Protein AF-A0A9R0VJ24-F1 (afdb_monomer_lite)

Foldseek 3Di:
DDFPDPDVCDLCVVVCVDVPAFDDDGADKDKWKDQDPDTAAAAAEDEPVSPVDHIDIDIGDPDPPPDPDPPDPQPQDDDPDDPPDHPHVSCVVRVVPHDNDDGDYDYDHDPDPPPPDD

Radius of gyration: 17.62 Å; chains: 1; bounding box: 43×58×31 Å

pLDDT: mean 81.51, std 17.47, range [38.03, 97.12]

Structure (mmCIF, N/CA/C/O backbone):
data_AF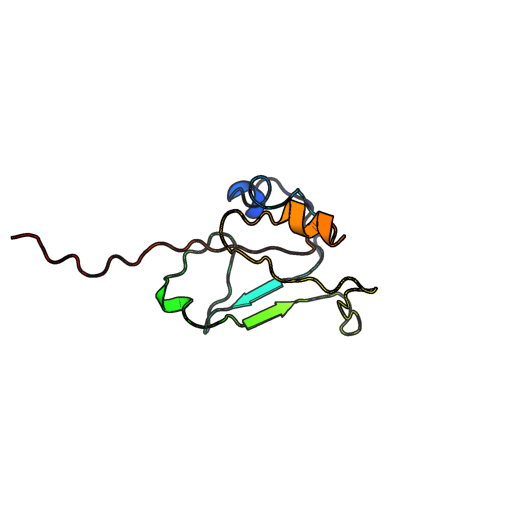-A0A9R0VJ24-F1
#
_entry.id   AF-A0A9R0VJ24-F1
#
loop_
_atom_site.group_PDB
_atom_site.id
_atom_site.type_symbol
_atom_site.label_atom_id
_atom_site.label_alt_id
_atom_site.label_comp_id
_atom_site.label_asym_id
_atom_site.label_entity_id
_atom_site.label_seq_id
_atom_site.pdbx_PDB_ins_code
_atom_site.Cartn_x
_atom_site.Cartn_y
_atom_site.Cartn_z
_atom_site.occupancy
_atom_site.B_iso_or_equiv
_atom_site.auth_seq_id
_atom_site.auth_comp_id
_atom_site.auth_asym_id
_atom_site.auth_atom_id
_atom_site.pdbx_PDB_model_num
ATOM 1 N N . MET A 1 1 ? -7.697 -25.177 2.619 1.00 38.03 1 MET A N 1
ATOM 2 C CA . MET A 1 1 ? -7.395 -23.729 2.580 1.00 38.03 1 MET A CA 1
ATOM 3 C C . MET A 1 1 ? -7.795 -23.242 1.197 1.00 38.03 1 MET A C 1
ATOM 5 O O . MET A 1 1 ? -7.182 -23.668 0.229 1.00 38.03 1 MET A O 1
ATOM 9 N N . VAL A 1 2 ? -8.910 -22.519 1.069 1.00 41.12 2 VAL A N 1
ATOM 10 C CA . VAL A 1 2 ? -9.442 -22.141 -0.251 1.00 41.12 2 VAL A CA 1
ATOM 11 C C . VAL A 1 2 ? -8.496 -21.115 -0.865 1.00 41.12 2 VAL A C 1
ATOM 13 O O . VAL A 1 2 ? -8.386 -19.991 -0.374 1.00 41.12 2 VAL A O 1
ATOM 16 N N . GLY A 1 3 ? -7.781 -21.530 -1.911 1.00 41.06 3 GLY A N 1
ATOM 17 C CA . GLY A 1 3 ? -6.973 -20.644 -2.733 1.00 41.06 3 GLY A CA 1
ATOM 18 C C . GLY A 1 3 ? -7.869 -19.540 -3.263 1.00 41.06 3 GLY A C 1
ATOM 19 O O . GLY A 1 3 ? -8.803 -19.790 -4.024 1.00 41.06 3 GLY A O 1
ATOM 20 N N . SER A 1 4 ? -7.621 -18.313 -2.825 1.00 50.47 4 SER A N 1
ATOM 21 C CA . SER A 1 4 ? -8.331 -17.164 -3.360 1.00 50.47 4 SER A CA 1
ATOM 22 C C . SER A 1 4 ? -7.723 -16.808 -4.715 1.00 50.47 4 SER A C 1
ATOM 24 O O . SER A 1 4 ? -6.984 -15.835 -4.843 1.00 50.47 4 SER A O 1
ATOM 26 N N . GLY A 1 5 ? -8.010 -17.641 -5.720 1.00 48.88 5 GLY A N 1
ATOM 27 C CA . GLY A 1 5 ? -8.000 -17.201 -7.111 1.00 48.88 5 GLY A CA 1
ATOM 28 C C . GLY A 1 5 ? -8.924 -15.993 -7.245 1.00 48.88 5 GLY A C 1
ATOM 29 O O . GLY A 1 5 ? -9.848 -15.847 -6.445 1.00 48.88 5 GLY A O 1
ATOM 30 N N . MET A 1 6 ? -8.630 -15.105 -8.192 1.00 57.69 6 MET A N 1
ATOM 31 C CA . MET A 1 6 ? -9.322 -13.827 -8.364 1.00 57.69 6 MET A CA 1
ATOM 32 C C . MET A 1 6 ? -10.827 -14.051 -8.594 1.00 57.69 6 MET A C 1
ATOM 34 O O . MET A 1 6 ? -11.279 -14.333 -9.701 1.00 57.69 6 MET A O 1
ATOM 38 N N . GLN A 1 7 ? -11.591 -14.017 -7.503 1.00 60.53 7 GLN A N 1
ATOM 39 C CA . GLN A 1 7 ? -13.027 -14.267 -7.478 1.00 60.53 7 GLN A CA 1
ATOM 40 C C . GLN A 1 7 ? -13.761 -12.998 -7.915 1.00 60.53 7 GLN A C 1
ATOM 42 O O . GLN A 1 7 ? -13.295 -11.880 -7.683 1.00 60.53 7 GLN A O 1
ATOM 47 N N . ARG A 1 8 ? -14.929 -13.159 -8.548 1.00 59.06 8 ARG A N 1
ATOM 48 C CA . ARG A 1 8 ? -15.839 -12.037 -8.814 1.00 59.06 8 ARG A CA 1
ATOM 49 C C . ARG A 1 8 ? -16.090 -11.291 -7.498 1.00 59.06 8 ARG A C 1
ATOM 51 O O . ARG A 1 8 ? -16.600 -11.888 -6.556 1.00 59.06 8 ARG A O 1
ATOM 58 N N . GLY A 1 9 ? -15.715 -10.013 -7.446 1.00 81.62 9 GLY A N 1
ATOM 59 C CA . GLY A 1 9 ? -15.821 -9.186 -6.240 1.00 81.62 9 GLY A CA 1
ATOM 60 C C . GLY A 1 9 ? -14.549 -9.089 -5.392 1.00 81.62 9 GLY A C 1
ATOM 61 O O . GLY A 1 9 ? -14.654 -8.710 -4.230 1.00 81.62 9 GLY A O 1
ATOM 62 N N . ASP A 1 10 ? -13.364 -9.413 -5.929 1.00 90.06 10 ASP A N 1
ATOM 63 C CA . ASP A 1 10 ? -12.106 -9.165 -5.214 1.00 90.06 10 ASP A CA 1
ATOM 64 C C . ASP A 1 10 ? -12.001 -7.677 -4.802 1.00 90.06 10 ASP A C 1
ATOM 66 O O . ASP A 1 10 ? -12.014 -6.804 -5.680 1.00 90.0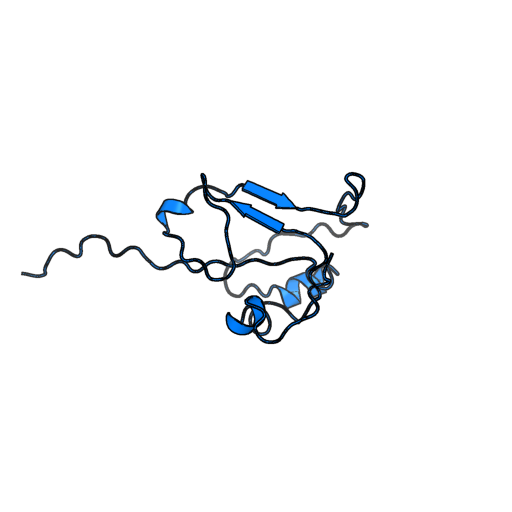6 10 ASP A O 1
ATOM 70 N N . PRO A 1 11 ? -11.893 -7.360 -3.496 1.00 93.19 11 PRO A N 1
ATOM 71 C CA . PRO A 1 11 ? -11.861 -5.984 -3.011 1.00 93.19 11 PRO A CA 1
ATOM 72 C C . PRO A 1 11 ? -10.757 -5.126 -3.635 1.00 93.19 11 PRO A C 1
ATOM 74 O O . PRO A 1 11 ? -10.947 -3.923 -3.785 1.00 93.19 11 PRO A O 1
ATOM 77 N N . LEU A 1 12 ? -9.622 -5.718 -4.025 1.00 94.62 12 LEU A N 1
ATOM 78 C CA . LEU A 1 12 ? -8.526 -4.978 -4.656 1.00 94.62 12 LEU A CA 1
ATOM 79 C C . LEU A 1 12 ? -8.855 -4.563 -6.094 1.00 94.62 12 LEU A C 1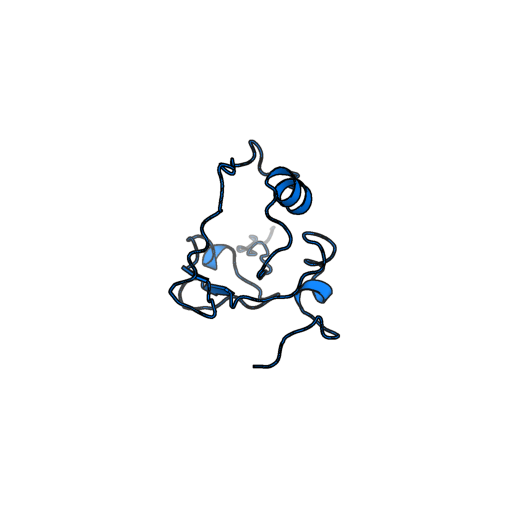
ATOM 81 O O . LEU A 1 12 ? -8.373 -3.531 -6.550 1.00 94.62 12 LEU A O 1
ATOM 85 N N . VAL A 1 13 ? -9.685 -5.338 -6.795 1.00 94.75 13 VAL A N 1
ATOM 86 C CA . VAL A 1 13 ? -10.195 -4.985 -8.129 1.00 94.75 13 VAL A CA 1
ATOM 87 C C . VAL A 1 13 ? -11.344 -3.987 -8.000 1.00 94.75 13 VAL A C 1
ATOM 89 O O . VAL A 1 13 ? -11.378 -2.986 -8.708 1.00 94.75 13 VAL A O 1
ATOM 92 N N . VAL A 1 14 ? -12.269 -4.219 -7.060 1.00 94.38 14 VAL A N 1
ATOM 93 C CA . VAL A 1 14 ? -13.411 -3.320 -6.807 1.00 94.38 14 VAL A CA 1
ATOM 94 C C . VAL A 1 14 ? -12.933 -1.931 -6.375 1.00 94.38 14 VAL A C 1
ATOM 96 O O . VAL A 1 14 ? -13.433 -0.927 -6.874 1.00 94.38 14 VAL A O 1
ATOM 99 N N . GLY A 1 15 ? -11.927 -1.869 -5.499 1.00 94.12 15 GLY A N 1
ATOM 100 C CA . GLY A 1 15 ? -11.264 -0.635 -5.077 1.00 94.12 15 GLY A CA 1
ATOM 101 C C . GLY A 1 15 ? -10.263 -0.067 -6.086 1.00 94.12 15 GLY A C 1
ATOM 102 O O . GLY A 1 15 ? -9.610 0.920 -5.768 1.00 94.12 15 GLY A O 1
ATOM 103 N N . ARG A 1 16 ? -10.122 -0.687 -7.268 1.00 95.94 16 ARG A N 1
ATOM 104 C CA . ARG A 1 16 ? -9.204 -0.319 -8.365 1.00 95.94 16 ARG A CA 1
ATOM 105 C C . ARG A 1 16 ? -7.709 -0.316 -8.036 1.00 95.94 16 ARG A C 1
ATOM 107 O O . ARG A 1 16 ? -6.898 0.080 -8.862 1.00 95.94 16 ARG A O 1
ATOM 114 N N . VAL A 1 17 ? -7.305 -0.832 -6.876 1.00 96.44 17 VAL A N 1
ATOM 115 C CA . VAL A 1 17 ? -5.884 -1.003 -6.528 1.00 96.44 17 VAL A CA 1
ATOM 116 C C . VAL A 1 17 ? -5.185 -1.910 -7.545 1.00 96.44 17 VAL A C 1
ATOM 118 O O . VAL A 1 17 ? -4.121 -1.562 -8.060 1.00 96.44 17 VAL A O 1
ATOM 121 N N . ILE A 1 18 ? -5.804 -3.048 -7.874 1.00 95.19 18 ILE A N 1
ATOM 122 C CA . ILE A 1 18 ? -5.443 -3.821 -9.065 1.00 95.19 18 ILE A CA 1
ATOM 123 C C . ILE A 1 18 ? -6.023 -3.088 -10.272 1.00 95.19 18 ILE A C 1
ATOM 125 O O . ILE A 1 18 ? -7.235 -2.890 -10.353 1.00 95.19 18 ILE A O 1
ATOM 129 N N . GLY A 1 19 ? -5.157 -2.718 -11.211 1.00 94.12 19 GLY A N 1
ATOM 130 C CA . GLY A 1 19 ? -5.508 -1.877 -12.355 1.00 94.12 19 GLY A CA 1
ATOM 131 C C . GLY A 1 19 ? -4.888 -0.488 -12.251 1.00 94.12 19 GLY A C 1
ATOM 132 O O . GLY A 1 19 ? -4.131 -0.115 -13.143 1.00 94.12 19 GLY A O 1
ATOM 133 N N . ASP A 1 20 ? -5.062 0.221 -11.134 1.00 96.75 20 ASP A N 1
ATOM 134 C CA . ASP A 1 20 ? -4.482 1.564 -10.987 1.00 96.75 20 ASP A CA 1
ATOM 135 C C . ASP A 1 20 ? -3.047 1.507 -10.437 1.00 96.75 20 ASP A C 1
ATOM 137 O O . ASP A 1 20 ? -2.159 2.171 -10.968 1.00 96.75 20 ASP A O 1
ATOM 141 N N . VAL A 1 21 ? -2.771 0.665 -9.433 1.00 97.12 21 VAL A N 1
ATOM 142 C CA . VAL A 1 21 ? -1.481 0.659 -8.706 1.00 97.12 21 VAL A CA 1
ATOM 143 C C . VAL A 1 21 ? -0.607 -0.544 -9.054 1.00 97.12 21 VAL A C 1
ATOM 145 O O . VAL A 1 21 ? 0.595 -0.392 -9.265 1.00 97.12 21 VAL A O 1
ATOM 148 N N . VAL A 1 22 ? -1.196 -1.739 -9.115 1.00 95.56 22 VAL A N 1
ATOM 149 C CA . VAL A 1 22 ? -0.481 -2.996 -9.389 1.00 95.56 22 VAL A CA 1
ATOM 150 C C . VAL A 1 22 ? -1.184 -3.825 -10.457 1.00 95.56 22 VAL A C 1
ATOM 152 O O . VAL A 1 22 ? -2.388 -3.682 -10.692 1.00 95.56 22 VAL A O 1
ATOM 155 N N . ASP A 1 23 ? -0.432 -4.710 -11.102 1.00 94.38 23 ASP A N 1
ATOM 156 C CA . ASP A 1 23 ? -0.993 -5.693 -12.025 1.00 94.38 23 ASP A CA 1
ATOM 157 C C . ASP A 1 23 ? -1.698 -6.832 -11.274 1.00 94.38 23 ASP A C 1
ATOM 159 O O . ASP A 1 23 ? -1.391 -7.091 -10.104 1.00 94.38 23 ASP A O 1
ATOM 163 N N . PRO A 1 24 ? -2.653 -7.525 -11.920 1.00 94.81 24 PRO A N 1
ATOM 164 C CA . PRO A 1 24 ? -3.280 -8.718 -11.368 1.00 94.81 24 PRO A CA 1
ATOM 165 C C . PRO A 1 24 ? -2.272 -9.736 -10.828 1.00 94.81 24 PRO A C 1
ATOM 167 O O . PRO A 1 24 ? -1.350 -10.150 -11.529 1.00 94.81 24 PRO A O 1
ATOM 170 N N . PHE A 1 25 ? -2.485 -10.200 -9.598 1.00 92.25 25 PHE A N 1
ATOM 171 C CA . PHE A 1 25 ? -1.616 -11.181 -8.952 1.00 92.25 25 PHE A CA 1
ATOM 172 C C . PHE A 1 25 ? -2.418 -12.173 -8.105 1.00 92.25 25 PHE A C 1
ATOM 174 O O . PHE A 1 25 ? -3.568 -11.934 -7.736 1.00 92.25 25 PHE A O 1
ATOM 181 N N . VAL A 1 26 ? -1.797 -13.307 -7.775 1.00 89.50 26 VAL A N 1
ATOM 182 C CA . VAL A 1 26 ? -2.378 -14.305 -6.867 1.00 89.50 26 VAL A CA 1
ATOM 183 C C . VAL A 1 26 ? -1.820 -14.075 -5.469 1.00 89.50 26 VAL A C 1
ATOM 185 O O . VAL A 1 26 ? -0.620 -14.226 -5.250 1.00 89.50 26 VAL A O 1
ATOM 188 N N . ARG A 1 27 ? -2.691 -13.768 -4.504 1.00 85.88 27 ARG A N 1
ATOM 189 C CA . ARG A 1 27 ? -2.319 -13.670 -3.085 1.00 85.88 27 ARG A CA 1
ATOM 190 C C . ARG A 1 27 ? -1.879 -15.029 -2.544 1.00 85.88 27 ARG A C 1
ATOM 192 O O . ARG A 1 27 ? -2.666 -15.973 -2.498 1.00 85.88 27 ARG A O 1
ATOM 199 N N . ARG A 1 28 ? -0.616 -15.126 -2.133 1.00 83.12 28 ARG A N 1
ATOM 200 C CA . ARG A 1 28 ? -0.015 -16.367 -1.604 1.00 83.12 28 ARG A CA 1
ATOM 201 C C . ARG A 1 28 ? 0.291 -16.291 -0.117 1.00 83.12 28 ARG A C 1
ATOM 203 O O . ARG A 1 28 ? 0.463 -17.322 0.524 1.00 83.12 28 ARG A O 1
ATOM 210 N N . VAL A 1 29 ? 0.345 -15.078 0.423 1.00 85.69 29 VAL A N 1
ATOM 211 C CA . VAL A 1 29 ? 0.798 -14.811 1.783 1.00 85.69 29 VAL A CA 1
ATOM 212 C C . VAL A 1 29 ? -0.281 -14.049 2.543 1.00 85.69 29 VAL A C 1
ATOM 214 O O . VAL A 1 29 ? -0.873 -13.108 2.016 1.00 85.69 29 VAL A O 1
ATOM 217 N N . ALA A 1 30 ? -0.552 -14.460 3.784 1.00 85.62 30 ALA A N 1
ATOM 218 C CA . ALA A 1 30 ? -1.407 -13.688 4.677 1.00 85.62 30 ALA A CA 1
ATOM 219 C C . ALA A 1 30 ? -0.660 -12.423 5.114 1.00 85.62 30 ALA A C 1
ATOM 221 O O . ALA A 1 30 ? 0.439 -12.516 5.646 1.00 85.62 30 ALA A O 1
ATOM 222 N N . LEU A 1 31 ? -1.251 -11.254 4.897 1.00 89.88 31 LEU A N 1
ATOM 223 C CA . LEU A 1 31 ? -0.715 -9.972 5.343 1.00 89.88 31 LEU A CA 1
ATOM 224 C C . LEU A 1 31 ? -1.711 -9.364 6.325 1.00 89.88 31 LEU A C 1
ATOM 226 O O . LEU A 1 31 ? -2.877 -9.185 5.971 1.00 89.88 31 LEU A O 1
ATOM 230 N N . ARG A 1 32 ? -1.261 -9.054 7.543 1.00 91.44 32 ARG A N 1
ATOM 231 C CA . ARG A 1 32 ? -2.051 -8.305 8.525 1.00 91.44 32 ARG A CA 1
ATOM 232 C C . ARG A 1 32 ? -1.344 -7.013 8.865 1.00 91.44 32 ARG A C 1
ATOM 234 O O . ARG A 1 32 ? -0.177 -7.010 9.243 1.00 91.44 32 ARG A O 1
ATOM 241 N N . VAL A 1 33 ? -2.077 -5.923 8.723 1.00 94.00 33 VAL A N 1
ATOM 242 C CA . VAL A 1 33 ? -1.640 -4.584 9.103 1.00 94.00 33 VAL A CA 1
ATOM 243 C C . VAL A 1 33 ? -2.597 -4.120 10.183 1.00 94.00 33 VAL A C 1
ATOM 245 O O . VAL A 1 33 ? -3.803 -4.230 9.991 1.00 94.00 33 VAL A O 1
ATOM 248 N N . GLY A 1 34 ? -2.079 -3.631 11.303 1.00 94.31 34 GLY A N 1
ATOM 249 C CA . GLY A 1 34 ? -2.886 -3.163 12.423 1.00 94.31 34 GLY A CA 1
ATOM 250 C C . GLY A 1 34 ? -2.417 -1.807 12.932 1.00 94.31 34 GLY A C 1
ATOM 251 O O . GLY A 1 34 ? -1.221 -1.590 13.119 1.00 94.31 34 GLY A O 1
ATOM 252 N N . TYR A 1 35 ? -3.366 -0.908 13.175 1.00 93.31 35 TYR A N 1
ATOM 253 C CA . TYR A 1 35 ? -3.147 0.370 13.850 1.00 93.31 35 TYR A CA 1
ATOM 254 C C . TYR A 1 35 ? -3.811 0.317 15.226 1.00 93.31 35 TYR A C 1
ATOM 256 O O . TYR A 1 35 ? -5.006 0.026 15.332 1.00 93.31 35 TYR A O 1
ATOM 264 N N . ALA A 1 36 ? -3.044 0.588 16.285 1.00 84.38 36 ALA A N 1
ATOM 265 C CA . ALA A 1 36 ? -3.478 0.386 17.667 1.00 84.38 36 ALA A CA 1
ATOM 266 C C . ALA A 1 36 ? -4.110 -1.012 17.862 1.00 84.38 36 ALA A C 1
ATOM 268 O O . ALA A 1 36 ? -3.449 -2.023 17.635 1.00 84.38 36 ALA A O 1
ATOM 269 N N . SER A 1 37 ? -5.382 -1.086 18.260 1.00 79.88 37 SER A N 1
ATOM 270 C CA . SER A 1 37 ? -6.120 -2.340 18.466 1.00 79.88 37 SER A CA 1
ATOM 271 C C . SER A 1 37 ? -6.957 -2.793 17.259 1.00 79.88 37 SER A C 1
ATOM 273 O O . SER A 1 37 ? -7.778 -3.699 17.403 1.00 79.88 37 SER A O 1
ATOM 275 N N . ARG A 1 38 ? -6.804 -2.169 16.079 1.00 86.06 38 ARG A N 1
ATOM 276 C CA . ARG A 1 38 ? -7.629 -2.460 14.893 1.00 86.06 38 ARG A CA 1
ATOM 277 C C . ARG A 1 38 ? -6.805 -2.982 13.721 1.00 86.06 38 ARG A C 1
ATOM 279 O O . ARG A 1 38 ? -5.903 -2.299 13.243 1.00 86.06 38 ARG A O 1
ATOM 286 N N . ASP A 1 39 ? -7.209 -4.138 13.202 1.00 92.12 39 ASP A N 1
ATOM 287 C CA . ASP A 1 39 ? -6.703 -4.679 11.941 1.00 92.12 39 ASP A CA 1
ATOM 288 C C . ASP A 1 39 ? -7.327 -3.963 10.732 1.00 92.12 39 ASP A C 1
ATOM 290 O O . ASP A 1 39 ? -8.516 -3.626 10.710 1.00 92.12 39 ASP A O 1
ATOM 294 N N . VAL A 1 40 ? -6.508 -3.747 9.706 1.00 94.38 40 VAL A N 1
ATOM 295 C CA . VAL A 1 40 ? -6.886 -3.139 8.431 1.00 94.38 40 VAL A CA 1
ATOM 296 C C . VAL A 1 40 ? -7.540 -4.187 7.535 1.00 94.38 40 VAL A C 1
ATOM 298 O O . VAL A 1 40 ? -6.965 -5.238 7.252 1.00 94.38 40 VAL A O 1
ATOM 301 N N . ALA A 1 41 ? -8.728 -3.860 7.033 1.00 93.50 41 ALA A N 1
ATOM 302 C CA . ALA A 1 41 ? -9.420 -4.609 5.993 1.00 93.50 41 ALA A CA 1
ATOM 303 C C . ALA A 1 41 ? -9.520 -3.752 4.725 1.00 93.50 41 ALA A C 1
ATOM 305 O O . ALA A 1 41 ? -9.592 -2.528 4.812 1.00 93.50 41 ALA A O 1
ATOM 306 N N . ASN A 1 42 ? -9.558 -4.392 3.553 1.00 94.06 42 ASN A N 1
ATOM 307 C CA . ASN A 1 42 ? -9.633 -3.679 2.276 1.00 94.06 42 ASN A CA 1
ATOM 308 C C . ASN A 1 42 ? -10.817 -2.706 2.234 1.00 94.06 42 ASN A C 1
ATOM 310 O O . ASN A 1 42 ? -11.964 -3.106 2.434 1.00 94.06 42 ASN A O 1
ATOM 314 N N . GLY A 1 43 ? -10.512 -1.436 1.962 1.00 93.12 43 GLY A N 1
ATOM 315 C CA . GLY A 1 43 ? -11.503 -0.369 1.843 1.00 93.12 43 GLY A CA 1
ATOM 316 C C . GLY A 1 43 ? -12.038 0.169 3.169 1.00 93.12 43 GLY A C 1
ATOM 317 O O . GLY A 1 43 ? -12.930 1.017 3.139 1.00 93.12 43 GLY A O 1
ATOM 318 N N . CYS A 1 44 ? -11.513 -0.272 4.321 1.00 93.00 44 CYS A N 1
ATOM 319 C CA . CYS A 1 44 ? -11.912 0.313 5.597 1.00 93.00 44 CYS A CA 1
ATOM 320 C C . CYS A 1 44 ? -11.533 1.798 5.657 1.00 93.00 44 CYS A C 1
ATOM 322 O O . CYS A 1 44 ? -10.505 2.213 5.122 1.00 93.00 44 CYS A O 1
ATOM 324 N N . GLU A 1 45 ? -12.366 2.605 6.308 1.00 93.94 45 GLU A N 1
ATOM 325 C CA . GLU A 1 45 ? -12.057 4.011 6.549 1.00 93.94 45 GLU A CA 1
ATOM 326 C C . GLU A 1 45 ? -11.286 4.162 7.857 1.00 93.94 45 GLU A C 1
ATOM 328 O O . GLU A 1 45 ? -11.752 3.766 8.931 1.00 93.94 45 GLU A O 1
ATOM 333 N N . LEU A 1 46 ? -10.105 4.764 7.762 1.00 91.62 46 LEU A N 1
ATOM 334 C CA . LEU A 1 46 ? -9.286 5.141 8.900 1.00 91.62 46 LEU A CA 1
ATOM 335 C C . LEU A 1 46 ? -9.161 6.655 8.958 1.00 91.62 46 LEU A C 1
ATOM 337 O O . LEU A 1 46 ? -8.985 7.345 7.954 1.00 91.62 46 LEU A O 1
ATOM 341 N N . ARG A 1 47 ? -9.252 7.171 10.178 1.00 91.75 47 ARG A N 1
ATOM 342 C CA . ARG A 1 47 ? -9.049 8.584 10.456 1.00 91.75 47 ARG A CA 1
ATOM 343 C C . ARG A 1 47 ? -7.556 8.924 10.413 1.00 91.75 47 ARG A C 1
ATOM 345 O O . ARG A 1 47 ? -6.774 8.129 10.931 1.00 91.75 47 ARG A O 1
ATOM 352 N N . PRO A 1 48 ? -7.161 10.109 9.913 1.00 92.56 48 PRO A N 1
ATOM 353 C CA . PRO A 1 48 ? -5.788 10.604 9.993 1.00 92.56 48 PRO A CA 1
ATOM 354 C C . PRO A 1 48 ? -5.173 10.478 11.392 1.00 92.56 48 PRO A C 1
ATOM 356 O O . PRO A 1 48 ? -4.045 10.016 11.528 1.00 92.56 48 PRO A O 1
ATOM 359 N N . SER A 1 49 ? -5.940 10.811 12.436 1.00 92.12 49 SER A N 1
ATOM 360 C CA . SER A 1 49 ? -5.498 10.694 13.830 1.00 92.12 49 SER A CA 1
ATOM 361 C C . SER A 1 49 ? -5.197 9.251 14.257 1.00 92.12 49 SER A C 1
ATOM 363 O O . SER A 1 49 ? -4.312 9.027 15.075 1.00 92.12 49 SER A O 1
ATOM 365 N N . ALA A 1 50 ? -5.883 8.262 13.677 1.00 90.75 50 ALA A N 1
ATOM 366 C CA . ALA A 1 50 ? -5.703 6.844 13.989 1.00 90.75 50 ALA A CA 1
ATOM 367 C C . ALA A 1 50 ? -4.495 6.202 13.281 1.00 90.75 50 ALA A C 1
ATOM 369 O O . ALA A 1 50 ? -4.149 5.067 13.599 1.00 90.75 50 ALA A O 1
ATOM 370 N N . ILE A 1 51 ? -3.875 6.904 12.325 1.00 91.81 51 ILE A N 1
ATOM 371 C CA . ILE A 1 51 ? -2.745 6.414 11.515 1.00 91.81 51 ILE A CA 1
ATOM 372 C C . ILE A 1 51 ? -1.504 7.310 11.625 1.00 91.81 51 ILE A C 1
ATOM 374 O O . ILE A 1 51 ? -0.618 7.243 10.773 1.00 91.81 51 ILE A O 1
ATOM 378 N N . ALA A 1 52 ? -1.459 8.174 12.644 1.00 91.69 52 ALA A N 1
ATOM 379 C CA . ALA A 1 52 ? -0.324 9.059 12.896 1.00 91.69 52 ALA A CA 1
ATOM 380 C C . ALA A 1 52 ? 0.9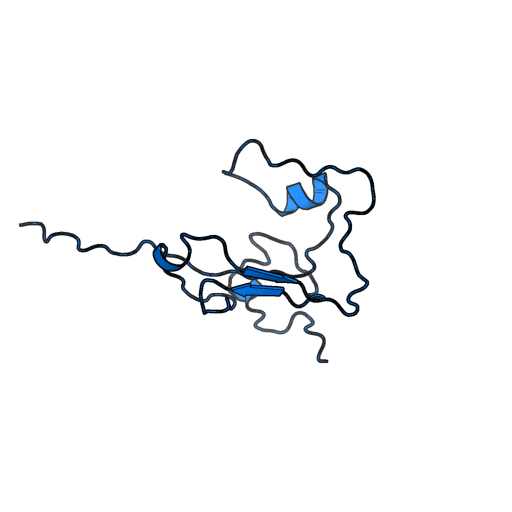47 8.269 13.251 1.00 91.69 52 ALA A C 1
ATOM 382 O O . ALA A 1 52 ? 2.041 8.636 12.821 1.00 91.69 52 ALA A O 1
ATOM 383 N N . ASP A 1 53 ? 0.780 7.163 13.978 1.00 93.12 53 ASP A N 1
ATOM 384 C CA . ASP A 1 53 ? 1.863 6.260 14.351 1.00 93.12 53 ASP A CA 1
ATOM 385 C C . ASP A 1 53 ? 2.004 5.092 13.355 1.00 93.12 53 ASP A C 1
ATOM 387 O O . ASP A 1 53 ? 1.006 4.646 12.775 1.00 93.12 53 ASP A O 1
ATOM 391 N N . PRO A 1 54 ? 3.225 4.553 13.155 1.00 93.50 54 PRO A N 1
ATOM 392 C CA . PRO A 1 54 ? 3.449 3.405 12.280 1.00 93.50 54 PRO A CA 1
ATOM 393 C C . PRO A 1 54 ? 2.634 2.164 12.694 1.00 93.50 54 PRO A C 1
ATOM 395 O O . PRO A 1 54 ? 2.548 1.857 13.886 1.00 93.50 54 PRO A O 1
ATOM 398 N N . PRO A 1 55 ? 2.077 1.399 11.735 1.00 94.56 55 PRO A N 1
ATOM 399 C CA . PRO A 1 55 ? 1.306 0.205 12.047 1.00 94.56 55 PRO A CA 1
ATOM 400 C C . PRO A 1 55 ? 2.196 -0.967 12.456 1.00 94.56 55 PRO A C 1
ATOM 402 O O . PRO A 1 55 ? 3.360 -1.082 12.065 1.00 94.56 55 PRO A O 1
ATOM 405 N N . ARG A 1 56 ? 1.587 -1.927 13.147 1.00 93.50 56 ARG A N 1
ATOM 406 C CA . ARG A 1 56 ? 2.133 -3.273 13.288 1.00 93.50 56 ARG A CA 1
ATOM 407 C C . ARG A 1 56 ? 1.846 -4.069 12.017 1.00 93.50 56 ARG A C 1
ATOM 409 O O . ARG A 1 56 ? 0.707 -4.108 11.559 1.00 93.50 56 ARG A O 1
ATOM 416 N N . VAL A 1 57 ? 2.864 -4.731 11.473 1.00 91.31 57 VAL A N 1
ATOM 417 C CA . VAL A 1 57 ? 2.741 -5.550 10.260 1.00 91.31 57 VAL A CA 1
ATOM 418 C C . VAL A 1 57 ? 3.172 -6.979 10.557 1.00 91.31 57 VAL A C 1
ATOM 420 O O . VAL A 1 57 ? 4.294 -7.218 10.998 1.00 91.31 57 VAL A O 1
ATOM 423 N N . GLU A 1 58 ? 2.283 -7.931 10.292 1.00 89.50 58 GLU A N 1
ATOM 424 C CA . GLU A 1 58 ? 2.577 -9.360 10.283 1.00 89.50 58 GLU A CA 1
ATOM 425 C C . GLU A 1 58 ? 2.517 -9.887 8.849 1.00 89.50 58 GLU A C 1
ATOM 427 O O . GLU A 1 58 ? 1.498 -9.760 8.163 1.00 89.50 58 GLU A O 1
ATOM 432 N N . VAL A 1 59 ? 3.597 -10.531 8.417 1.00 86.00 59 VAL A N 1
ATOM 433 C CA . VAL A 1 59 ? 3.650 -11.261 7.151 1.00 86.00 59 VAL A CA 1
ATOM 434 C C . VAL A 1 59 ? 3.653 -12.748 7.476 1.00 86.00 59 VAL A C 1
ATOM 436 O O . VAL A 1 59 ? 4.531 -13.241 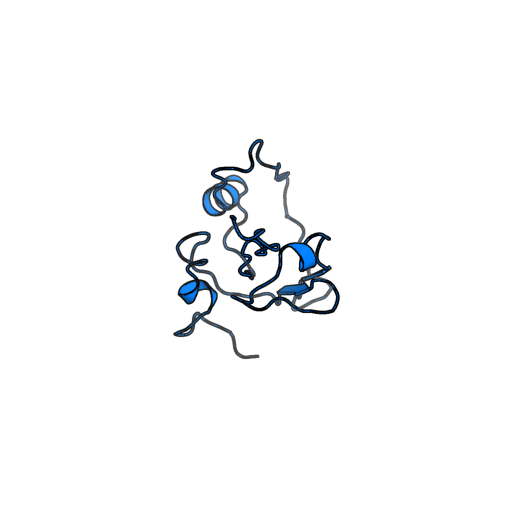8.179 1.00 86.00 59 VAL A O 1
ATOM 439 N N . GLY A 1 60 ? 2.641 -13.458 6.993 1.00 79.31 60 GLY A N 1
ATOM 440 C CA . GLY A 1 60 ? 2.544 -14.904 7.114 1.00 79.31 60 GLY A CA 1
ATOM 441 C C . GLY A 1 60 ? 3.479 -15.644 6.154 1.00 79.31 60 GLY A C 1
ATOM 442 O O . GLY A 1 60 ? 4.284 -15.070 5.419 1.00 79.31 60 GLY A O 1
ATOM 443 N N . GLY A 1 61 ? 3.331 -16.962 6.125 1.00 67.19 61 GLY A N 1
ATOM 444 C CA . GLY A 1 61 ? 4.054 -17.854 5.223 1.00 67.19 61 GLY A CA 1
ATOM 445 C C . GLY A 1 61 ? 3.828 -19.309 5.639 1.00 67.19 61 GLY A C 1
ATOM 446 O O . GLY A 1 61 ? 3.532 -19.547 6.810 1.00 67.19 61 GLY A O 1
ATOM 447 N N . PRO A 1 62 ? 3.916 -20.274 4.707 1.00 60.03 62 PRO A N 1
ATOM 448 C CA . PRO A 1 62 ? 3.703 -21.690 5.011 1.00 60.03 62 PRO A CA 1
ATOM 449 C C . PRO A 1 62 ? 4.728 -22.240 6.011 1.00 60.03 62 PRO A C 1
ATOM 451 O O . PRO A 1 62 ? 4.383 -23.122 6.786 1.00 60.03 62 PRO A O 1
ATOM 454 N N . ASP A 1 63 ? 5.932 -21.659 6.065 1.00 62.44 63 ASP A N 1
ATOM 455 C CA . ASP A 1 63 ? 6.993 -22.074 6.977 1.00 62.44 63 ASP A CA 1
ATOM 456 C C . ASP A 1 63 ? 7.668 -20.864 7.630 1.00 62.44 63 ASP A C 1
ATOM 458 O O . ASP A 1 63 ? 8.126 -19.958 6.935 1.00 62.44 63 ASP A O 1
ATOM 462 N N . MET A 1 64 ? 7.860 -20.905 8.956 1.00 57.84 64 MET A N 1
ATOM 463 C CA . MET A 1 64 ? 8.690 -19.942 9.714 1.00 57.84 64 MET A CA 1
ATOM 464 C C . MET A 1 64 ? 10.181 -19.970 9.313 1.00 57.84 64 MET A C 1
ATOM 466 O O . MET A 1 64 ? 10.989 -19.218 9.848 1.00 57.84 64 MET A O 1
ATOM 470 N N . ARG A 1 65 ? 10.554 -20.863 8.385 1.00 54.25 65 ARG A N 1
ATOM 471 C CA . ARG A 1 65 ? 11.875 -20.958 7.746 1.00 54.25 65 ARG A CA 1
ATOM 472 C C . ARG A 1 65 ? 11.947 -20.215 6.410 1.00 54.25 65 ARG A C 1
ATOM 474 O 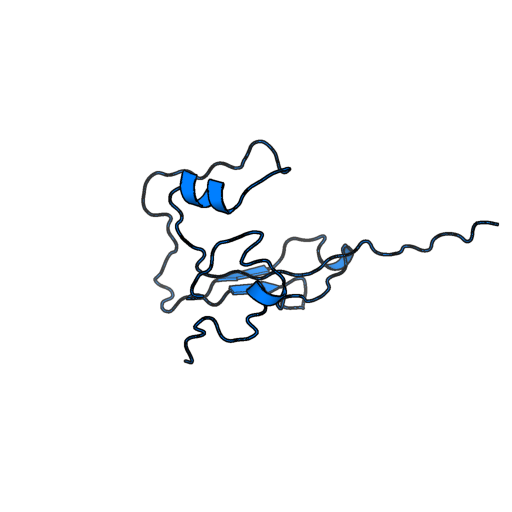O . ARG A 1 65 ? 13.039 -20.068 5.867 1.00 54.25 65 ARG A O 1
ATOM 481 N N . THR A 1 66 ? 10.812 -19.751 5.880 1.00 50.25 66 THR A N 1
ATOM 482 C CA . THR A 1 66 ? 10.783 -18.890 4.695 1.00 50.25 66 THR A CA 1
ATOM 483 C C . THR A 1 66 ? 11.147 -17.481 5.134 1.00 50.25 66 THR A C 1
ATOM 485 O O . THR A 1 66 ? 10.294 -16.654 5.447 1.00 50.25 66 THR A O 1
ATOM 488 N N . PHE A 1 67 ? 12.445 -17.214 5.191 1.00 50.72 67 PHE A N 1
ATOM 489 C CA . PHE A 1 67 ? 12.934 -15.849 5.200 1.00 50.72 67 PHE A CA 1
ATOM 490 C C . PHE A 1 67 ? 12.638 -15.258 3.821 1.00 50.72 67 PHE A C 1
ATOM 492 O O . PHE A 1 67 ? 13.117 -15.772 2.809 1.00 50.72 67 PHE A O 1
ATOM 499 N N . TYR A 1 68 ? 11.859 -14.178 3.764 1.00 48.34 68 TYR A N 1
ATOM 500 C CA . TYR A 1 68 ? 11.828 -13.323 2.579 1.00 48.34 68 TYR A CA 1
ATOM 501 C C . TYR A 1 68 ? 13.150 -12.557 2.542 1.00 48.34 68 TYR A C 1
ATOM 503 O O . TYR A 1 68 ? 13.250 -11.403 2.945 1.00 48.34 68 TYR A O 1
ATOM 511 N N . THR A 1 69 ? 14.209 -13.243 2.135 1.00 43.81 69 THR A N 1
ATOM 512 C CA . THR A 1 69 ? 15.461 -12.603 1.769 1.00 43.81 69 THR A CA 1
ATOM 513 C C . THR A 1 69 ? 15.350 -12.250 0.301 1.00 43.81 69 THR A C 1
ATOM 515 O O . THR A 1 69 ? 15.114 -13.121 -0.535 1.00 43.81 69 THR A O 1
ATOM 518 N N . LEU A 1 70 ? 15.517 -10.966 -0.004 1.00 47.75 70 LEU A N 1
ATOM 519 C CA . LEU A 1 70 ? 15.757 -10.480 -1.353 1.00 47.75 70 LEU A CA 1
ATOM 520 C C . LEU A 1 70 ? 17.030 -11.172 -1.870 1.00 47.75 70 LEU A C 1
ATOM 522 O O . LEU A 1 70 ? 18.149 -10.770 -1.546 1.00 47.75 70 LEU A O 1
ATOM 526 N N . LEU A 1 71 ? 16.874 -12.301 -2.560 1.00 42.25 71 LEU A N 1
ATOM 527 C CA . LEU A 1 71 ? 18.003 -13.102 -3.010 1.00 42.25 71 LEU A CA 1
ATOM 528 C C . LEU A 1 71 ? 18.690 -12.388 -4.177 1.00 42.25 71 LEU A C 1
ATOM 530 O O . LEU A 1 71 ? 18.262 -12.488 -5.319 1.00 42.25 71 LEU A O 1
ATOM 534 N N . GLY A 1 72 ? 19.798 -11.715 -3.857 1.00 42.03 72 GLY A N 1
ATOM 535 C CA . GLY A 1 72 ? 20.871 -11.403 -4.800 1.00 42.03 72 GLY A CA 1
ATOM 536 C C . GLY A 1 72 ? 21.017 -9.925 -5.163 1.00 42.03 72 GLY A C 1
ATOM 537 O O . GLY A 1 72 ? 20.431 -9.461 -6.125 1.00 42.03 72 GLY A O 1
ATOM 538 N N . ARG A 1 73 ? 21.887 -9.203 -4.442 1.00 46.44 73 ARG A N 1
ATOM 539 C CA . ARG A 1 73 ? 22.600 -7.979 -4.893 1.00 46.44 73 ARG A CA 1
ATOM 540 C C . ARG A 1 73 ? 21.783 -6.901 -5.639 1.00 46.44 73 ARG A C 1
ATOM 542 O O . ARG A 1 73 ? 22.350 -6.176 -6.449 1.00 46.44 73 ARG A O 1
ATOM 549 N N . GLN A 1 74 ? 20.507 -6.713 -5.327 1.00 50.12 74 GLN A N 1
ATOM 550 C CA . GLN A 1 74 ? 19.774 -5.501 -5.692 1.00 50.12 74 GLN A CA 1
ATOM 551 C C . GLN A 1 74 ? 19.409 -4.777 -4.407 1.00 50.12 74 GLN A C 1
ATOM 553 O O . GLN A 1 74 ? 18.361 -5.001 -3.819 1.00 50.12 74 GLN A O 1
ATOM 558 N N . THR A 1 75 ? 20.312 -3.931 -3.916 1.00 64.12 75 THR A N 1
ATOM 559 C CA . THR A 1 75 ? 19.929 -2.935 -2.917 1.00 64.12 75 THR A CA 1
ATOM 560 C C . THR A 1 75 ? 18.796 -2.117 -3.528 1.00 64.12 75 THR A C 1
ATOM 562 O O . THR A 1 75 ? 18.998 -1.417 -4.520 1.00 64.12 75 THR A O 1
ATOM 565 N N . VAL A 1 76 ? 17.592 -2.260 -2.983 1.00 79.44 76 VAL A N 1
ATOM 566 C CA . VAL A 1 76 ? 16.462 -1.423 -3.369 1.00 79.44 76 VAL A CA 1
ATOM 567 C C . VAL A 1 76 ? 16.702 -0.055 -2.747 1.00 79.44 76 VAL A C 1
ATOM 569 O O . VAL A 1 76 ? 16.822 0.060 -1.527 1.00 79.44 76 VAL A O 1
ATOM 572 N N . TYR A 1 77 ? 16.809 0.980 -3.574 1.00 85.12 77 TYR A N 1
ATOM 573 C CA . TYR A 1 77 ? 16.987 2.344 -3.094 1.00 85.12 77 TYR A CA 1
ATOM 574 C C . TYR A 1 77 ? 15.638 3.051 -3.049 1.00 85.12 77 TYR A C 1
ATOM 576 O O . TYR A 1 77 ? 14.784 2.860 -3.916 1.00 85.12 77 TYR A O 1
ATOM 584 N N . ALA A 1 78 ? 15.441 3.877 -2.022 1.00 86.06 78 ALA A N 1
ATOM 585 C CA . ALA A 1 78 ? 14.271 4.736 -1.965 1.00 86.06 78 ALA A CA 1
ATOM 586 C C . ALA A 1 78 ? 14.294 5.714 -3.156 1.00 86.06 78 ALA A C 1
ATOM 588 O O . ALA A 1 78 ? 15.360 6.247 -3.481 1.00 86.06 78 ALA A O 1
ATOM 589 N N . PRO A 1 79 ? 13.144 5.979 -3.799 1.00 89.62 79 PRO A N 1
ATOM 590 C CA . PRO A 1 79 ? 13.072 7.006 -4.826 1.00 89.62 79 PRO A CA 1
ATOM 591 C C . PRO A 1 79 ? 13.412 8.374 -4.218 1.00 89.62 79 PRO A C 1
ATOM 593 O O . PRO A 1 79 ? 13.058 8.664 -3.074 1.00 89.62 79 PRO A O 1
ATOM 596 N N . GLY A 1 80 ? 14.067 9.240 -4.996 1.00 89.44 80 GLY A N 1
ATOM 597 C CA . GLY A 1 80 ? 14.427 10.592 -4.545 1.00 89.44 80 GLY A CA 1
ATOM 598 C C . GLY A 1 80 ? 13.223 11.509 -4.289 1.00 89.44 80 GLY A C 1
ATOM 599 O O . GLY A 1 80 ? 13.357 12.522 -3.608 1.00 89.44 80 GLY A O 1
ATOM 600 N N . TRP A 1 81 ? 12.045 11.145 -4.804 1.00 90.69 81 TRP A N 1
ATOM 601 C CA . TRP A 1 81 ? 10.809 11.920 -4.721 1.00 90.69 81 TRP A CA 1
ATOM 602 C C . TRP A 1 81 ? 9.632 11.006 -4.388 1.00 90.69 81 TRP A C 1
ATOM 604 O O . TRP A 1 81 ? 9.601 9.846 -4.796 1.00 90.69 81 TRP A O 1
ATOM 614 N N . ARG A 1 82 ? 8.656 11.533 -3.644 1.00 92.69 82 ARG A N 1
ATOM 615 C CA . ARG A 1 82 ? 7.457 10.775 -3.246 1.00 92.69 82 ARG A CA 1
ATOM 616 C C . ARG A 1 82 ? 6.342 10.869 -4.284 1.00 92.69 82 ARG A C 1
ATOM 618 O O . ARG A 1 82 ? 5.572 9.928 -4.441 1.00 92.69 82 ARG A O 1
ATOM 625 N N . GLN A 1 83 ? 6.229 12.012 -4.957 1.00 94.38 83 GLN A N 1
ATOM 626 C CA . GLN A 1 83 ? 5.217 12.248 -5.979 1.00 94.38 83 GLN A CA 1
ATOM 627 C C . GLN A 1 83 ? 5.512 11.451 -7.251 1.00 94.38 83 GLN A C 1
ATOM 629 O O . GLN A 1 83 ? 6.673 11.247 -7.599 1.00 94.38 83 GLN A O 1
ATOM 634 N N . ASN A 1 84 ? 4.452 11.055 -7.959 1.00 94.19 84 ASN A N 1
ATOM 635 C CA . ASN A 1 84 ? 4.526 10.311 -9.222 1.00 94.19 84 ASN A CA 1
ATOM 636 C C . ASN A 1 84 ? 5.280 8.972 -9.117 1.00 94.19 84 ASN A C 1
ATOM 638 O O . ASN A 1 84 ? 5.825 8.486 -10.103 1.00 94.19 84 ASN A O 1
ATOM 642 N N . PHE A 1 85 ? 5.325 8.374 -7.924 1.00 95.75 85 PHE A N 1
ATOM 643 C CA . PHE A 1 85 ? 5.887 7.043 -7.738 1.00 95.75 85 PHE A CA 1
ATOM 644 C C . PHE A 1 85 ? 4.999 5.981 -8.405 1.00 95.75 85 PHE A C 1
ATOM 646 O O . PHE A 1 85 ? 3.808 5.899 -8.103 1.00 95.75 85 PHE A O 1
ATOM 653 N N . SER A 1 86 ? 5.588 5.149 -9.269 1.00 95.94 86 SER A N 1
ATOM 654 C CA . SER A 1 86 ? 4.930 3.988 -9.882 1.00 95.94 86 SER A CA 1
ATOM 655 C C . SER A 1 86 ? 5.411 2.704 -9.216 1.00 95.94 86 SER A C 1
ATOM 657 O O . SER A 1 86 ? 6.591 2.357 -9.283 1.00 95.94 86 SER A O 1
ATOM 659 N N . THR A 1 87 ? 4.494 1.967 -8.587 1.00 95.38 87 THR A N 1
ATOM 660 C CA . THR A 1 87 ? 4.806 0.658 -7.996 1.00 95.38 87 THR A CA 1
ATOM 661 C C . THR A 1 87 ? 5.215 -0.364 -9.058 1.00 95.38 87 THR A C 1
ATOM 663 O O . THR A 1 87 ? 6.059 -1.211 -8.773 1.00 95.38 87 THR A O 1
ATOM 666 N N . ARG A 1 88 ? 4.656 -0.277 -10.274 1.00 95.31 88 ARG A N 1
ATOM 667 C CA . ARG A 1 88 ? 4.966 -1.198 -11.380 1.00 95.31 88 ARG A CA 1
ATOM 668 C C . ARG A 1 88 ? 6.394 -1.016 -11.869 1.00 95.31 88 ARG A C 1
ATOM 670 O O . ARG A 1 88 ? 7.175 -1.959 -11.803 1.00 95.31 88 ARG A O 1
ATOM 677 N N . ASP A 1 89 ? 6.751 0.210 -12.238 1.00 94.75 89 ASP A N 1
ATOM 678 C CA . ASP A 1 89 ? 8.085 0.556 -12.734 1.00 94.75 89 ASP A CA 1
ATOM 679 C C . ASP A 1 89 ? 9.144 0.237 -11.676 1.00 94.75 89 ASP A C 1
ATOM 681 O O . ASP A 1 89 ? 10.223 -0.259 -11.984 1.00 94.75 89 ASP A O 1
ATOM 685 N N . PHE A 1 90 ? 8.826 0.482 -10.402 1.00 93.75 90 PHE A N 1
ATOM 686 C CA . PHE A 1 90 ? 9.715 0.156 -9.296 1.00 93.75 90 PHE A CA 1
ATOM 687 C C . PHE A 1 90 ? 9.925 -1.355 -9.137 1.00 93.75 90 PHE A C 1
ATOM 689 O O . PHE A 1 90 ? 11.050 -1.800 -8.912 1.00 93.75 90 PHE A O 1
ATOM 696 N N . ALA A 1 91 ? 8.860 -2.152 -9.255 1.00 91.31 91 ALA A N 1
ATOM 697 C CA . ALA A 1 91 ? 8.961 -3.605 -9.203 1.00 91.31 91 ALA A CA 1
ATOM 698 C C . ALA A 1 91 ? 9.741 -4.170 -10.398 1.00 91.31 91 ALA A C 1
ATOM 700 O O . ALA A 1 91 ? 10.521 -5.103 -10.215 1.00 91.31 91 ALA A O 1
ATOM 701 N N . GLU A 1 92 ? 9.579 -3.592 -11.589 1.00 91.69 92 GLU A N 1
ATOM 702 C CA . GLU A 1 92 ? 10.336 -3.961 -12.787 1.00 91.69 92 GLU A CA 1
ATOM 703 C C . GLU A 1 92 ? 11.820 -3.590 -12.656 1.00 91.69 92 GLU A C 1
ATOM 705 O O . GLU A 1 92 ? 12.683 -4.451 -12.811 1.00 91.69 92 GLU A O 1
ATOM 710 N N . LEU A 1 93 ? 12.129 -2.349 -12.262 1.00 91.12 93 LEU A N 1
ATOM 711 C CA . LEU A 1 93 ? 13.498 -1.846 -12.094 1.00 91.12 93 LEU A CA 1
ATOM 712 C C . LEU A 1 93 ? 14.342 -2.718 -11.152 1.00 91.12 93 LEU A C 1
ATOM 714 O O . LEU A 1 93 ? 15.535 -2.926 -11.382 1.00 91.12 93 LEU A O 1
ATOM 718 N N . TYR A 1 94 ? 13.723 -3.215 -10.081 1.00 87.81 94 TYR A N 1
ATOM 719 C CA . TYR A 1 94 ? 14.376 -4.041 -9.067 1.00 87.81 94 TYR A CA 1
ATOM 720 C C . TYR A 1 94 ? 14.056 -5.536 -9.192 1.00 87.81 94 TYR A C 1
ATOM 722 O O . TYR A 1 94 ? 14.349 -6.283 -8.263 1.00 87.81 94 TYR A O 1
ATOM 730 N N . ASN A 1 95 ? 13.467 -5.984 -10.308 1.00 89.50 95 ASN A N 1
ATOM 731 C CA . ASN A 1 95 ? 13.108 -7.386 -10.556 1.00 89.50 95 ASN A CA 1
ATOM 732 C C . ASN A 1 95 ? 12.332 -8.052 -9.397 1.00 89.50 95 ASN A C 1
ATOM 734 O O . ASN A 1 95 ? 12.537 -9.226 -9.086 1.00 89.50 95 ASN A O 1
ATOM 738 N N . LEU A 1 96 ? 11.436 -7.311 -8.742 1.00 88.19 96 LEU A N 1
ATOM 739 C CA . LEU A 1 96 ? 10.673 -7.789 -7.581 1.00 88.19 96 LEU A CA 1
ATOM 740 C C . LEU A 1 96 ? 9.545 -8.755 -7.974 1.00 88.19 96 LEU A C 1
ATOM 742 O O . LEU A 1 96 ? 9.051 -9.507 -7.133 1.00 88.19 96 LEU A O 1
ATOM 746 N N . GLY A 1 97 ? 9.145 -8.743 -9.248 1.00 90.75 97 GLY A N 1
ATOM 747 C CA . GLY A 1 97 ? 8.018 -9.518 -9.756 1.00 90.75 97 GLY A CA 1
ATOM 748 C C . GLY A 1 97 ? 6.666 -8.996 -9.260 1.00 90.75 97 GLY A C 1
ATOM 749 O O . GLY A 1 97 ? 6.534 -7.853 -8.821 1.00 90.75 97 GLY A O 1
ATOM 750 N N . LEU A 1 98 ? 5.636 -9.841 -9.356 1.00 91.56 98 LEU A N 1
ATOM 751 C CA . LEU A 1 98 ? 4.291 -9.497 -8.896 1.00 91.56 98 LEU A CA 1
ATOM 752 C C . LEU A 1 98 ? 4.200 -9.494 -7.360 1.00 91.56 98 LEU A C 1
ATOM 754 O O . LEU A 1 98 ? 4.872 -10.298 -6.705 1.00 91.56 98 LEU A O 1
ATOM 758 N N . PRO A 1 99 ? 3.312 -8.671 -6.770 1.00 91.81 99 PRO A N 1
ATOM 759 C CA . PRO A 1 99 ? 3.070 -8.697 -5.334 1.00 91.81 99 PRO A CA 1
ATOM 760 C C . PRO A 1 99 ? 2.656 -10.090 -4.839 1.00 91.81 99 PRO A C 1
ATOM 762 O O . PRO A 1 99 ? 1.962 -10.838 -5.526 1.00 91.81 99 PRO A O 1
ATOM 765 N N . VAL A 1 100 ? 3.030 -10.427 -3.603 1.00 91.00 100 VAL A N 1
ATOM 766 C CA . VAL A 1 100 ? 2.587 -11.669 -2.932 1.00 91.00 100 VAL A CA 1
ATOM 767 C C . VAL A 1 100 ? 1.356 -11.460 -2.044 1.00 91.00 100 VAL A C 1
ATOM 769 O O . VAL A 1 100 ? 0.637 -12.419 -1.740 1.00 91.00 100 VAL A O 1
ATOM 772 N N . ALA A 1 101 ? 1.114 -10.208 -1.644 1.00 91.50 101 ALA A N 1
ATOM 773 C CA . ALA A 1 101 ? -0.018 -9.730 -0.859 1.00 91.50 101 ALA A CA 1
ATOM 774 C C . ALA A 1 101 ? -0.166 -8.205 -1.028 1.00 91.50 101 ALA A C 1
ATOM 776 O O . ALA A 1 101 ? 0.817 -7.515 -1.287 1.00 91.50 101 ALA A O 1
ATOM 777 N N . ALA A 1 102 ? -1.380 -7.683 -0.844 1.00 94.12 102 ALA A N 1
ATOM 778 C CA . ALA A 1 102 ? -1.655 -6.250 -0.759 1.00 94.12 102 ALA A CA 1
ATOM 779 C C . ALA A 1 102 ? -2.899 -6.006 0.106 1.00 94.12 102 ALA A C 1
ATOM 781 O O . ALA A 1 102 ? -3.814 -6.833 0.136 1.00 94.12 102 ALA A O 1
ATOM 782 N N . VAL A 1 103 ? -2.929 -4.867 0.794 1.00 94.69 103 VAL A N 1
ATOM 783 C CA . VAL A 1 103 ? -4.092 -4.360 1.529 1.00 94.69 103 VAL A CA 1
ATOM 784 C C . VAL A 1 103 ? -4.123 -2.841 1.399 1.00 94.69 103 VAL A C 1
ATOM 786 O O . VAL A 1 103 ? -3.067 -2.212 1.335 1.00 94.69 103 VAL A O 1
ATOM 789 N N . TYR A 1 104 ? -5.314 -2.251 1.356 1.00 95.62 104 TYR A N 1
ATOM 790 C CA . TYR A 1 104 ? -5.480 -0.798 1.346 1.00 95.62 104 TYR A CA 1
ATOM 791 C C . TYR A 1 104 ? -6.557 -0.350 2.333 1.00 95.62 104 TYR A C 1
ATOM 793 O O . TYR A 1 104 ? -7.481 -1.099 2.652 1.00 95.62 104 TYR A O 1
ATOM 801 N N . PHE A 1 105 ? -6.457 0.901 2.769 1.00 95.50 105 PHE A N 1
ATOM 802 C CA . PHE A 1 105 ? -7.486 1.599 3.529 1.00 95.50 105 PHE A CA 1
ATOM 803 C C . PHE A 1 105 ? -7.788 2.941 2.866 1.00 95.50 105 PHE A C 1
ATOM 805 O O . PHE A 1 105 ? -6.964 3.493 2.136 1.00 95.50 105 PHE A O 1
ATOM 812 N N . ASN A 1 106 ? -8.970 3.473 3.146 1.00 94.81 106 ASN A N 1
ATOM 813 C CA . ASN A 1 106 ? -9.372 4.813 2.761 1.00 94.81 106 ASN A CA 1
ATOM 814 C C . ASN A 1 106 ? -9.098 5.769 3.921 1.00 94.81 106 ASN A C 1
ATOM 816 O O . ASN A 1 106 ? -9.331 5.439 5.083 1.00 94.81 106 ASN A O 1
ATOM 820 N N . CYS A 1 107 ? -8.619 6.967 3.613 1.00 92.75 107 CYS A N 1
ATOM 821 C CA . CYS A 1 107 ? -8.395 8.010 4.603 1.00 92.75 107 CYS A CA 1
ATOM 822 C C . CYS A 1 107 ? -8.848 9.344 4.022 1.00 92.75 107 CYS A C 1
ATOM 824 O O . CYS A 1 107 ? -8.449 9.723 2.921 1.00 92.75 107 CYS A O 1
ATOM 826 N N . GLN A 1 108 ? -9.705 10.042 4.757 1.00 91.12 108 GLN A N 1
ATOM 827 C CA . GLN A 1 108 ? -10.198 11.364 4.393 1.00 91.12 108 GLN A CA 1
ATOM 828 C C . GLN A 1 108 ? -9.821 12.360 5.483 1.00 91.12 108 GLN A C 1
ATOM 830 O O . GLN A 1 108 ? -9.691 12.007 6.656 1.00 91.12 108 GLN A O 1
ATOM 835 N N . ARG A 1 109 ? -9.649 13.627 5.098 1.00 88.06 109 ARG A N 1
ATOM 836 C CA . ARG A 1 109 ? -9.357 14.708 6.042 1.00 88.06 109 ARG A CA 1
ATOM 837 C C . ARG A 1 109 ? -10.458 14.778 7.099 1.00 88.06 109 ARG A C 1
ATOM 839 O O . ARG A 1 109 ? -11.629 14.909 6.752 1.00 88.06 109 ARG A O 1
ATOM 846 N N . GLU A 1 110 ? -10.082 14.770 8.376 1.00 82.19 110 GLU A N 1
ATOM 847 C CA . GLU A 1 110 ? -11.046 15.022 9.444 1.00 82.19 110 GLU A CA 1
ATOM 848 C C . GLU A 1 110 ? -11.615 16.432 9.271 1.00 82.19 110 GLU A C 1
ATOM 850 O O . GLU A 1 110 ? -10.887 17.425 9.148 1.00 82.19 110 GLU A O 1
ATOM 855 N N . THR A 1 111 ? -12.938 16.540 9.241 1.00 69.06 111 THR A N 1
ATOM 856 C CA . THR A 1 111 ? -13.601 17.831 9.364 1.00 69.06 111 THR A CA 1
ATOM 857 C C . THR A 1 111 ? -13.449 18.295 10.809 1.00 69.06 111 THR A C 1
ATOM 859 O O . THR A 1 111 ? -14.312 18.041 11.644 1.00 69.06 111 THR A O 1
ATOM 862 N N . GLY A 1 112 ? -12.335 18.959 11.120 1.00 61.53 112 GLY A N 1
ATOM 863 C CA . GLY A 1 112 ? -12.251 19.807 12.308 1.00 61.53 112 GLY A CA 1
ATOM 864 C C . GLY A 1 112 ? -13.344 20.873 12.244 1.00 61.53 112 GLY A C 1
ATOM 865 O O . GLY A 1 112 ? -13.732 21.280 11.146 1.00 61.53 112 GLY A O 1
ATOM 866 N N . THR A 1 113 ? -13.865 21.281 13.404 1.00 59.75 113 THR A N 1
ATOM 867 C CA . THR A 1 113 ? -14.928 22.282 13.577 1.00 59.75 113 THR A CA 1
ATOM 868 C C . THR A 1 113 ? -14.646 23.525 12.737 1.00 59.75 113 THR A C 1
ATOM 870 O O . THR A 1 113 ? -13.936 24.435 13.164 1.00 59.75 113 THR A O 1
ATOM 873 N N . GLY A 1 114 ? -15.187 23.559 11.520 1.00 56.84 114 GLY A N 1
ATOM 874 C CA . GLY A 1 114 ? -15.218 24.754 10.702 1.00 56.84 114 GLY A CA 1
ATOM 875 C C . GLY A 1 114 ? -16.080 25.750 11.447 1.00 56.84 114 GLY A C 1
ATOM 876 O O . GLY A 1 114 ? -17.304 25.626 11.439 1.00 56.84 114 GLY A O 1
ATOM 877 N N . GLY A 1 115 ? -15.425 26.677 12.149 1.00 58.28 115 GLY A N 1
ATOM 878 C CA . GLY A 1 115 ? -16.067 27.825 12.758 1.00 58.28 115 GLY A CA 1
ATOM 879 C C . GLY A 1 115 ? -17.044 28.400 11.747 1.00 58.28 115 GLY A C 1
ATOM 880 O O . GLY A 1 115 ? -16.681 28.703 10.608 1.00 58.28 115 GLY A O 1
ATOM 881 N N . ARG A 1 116 ? -18.309 28.437 12.159 1.00 58.78 116 ARG A N 1
ATOM 882 C CA . ARG A 1 116 ? -19.409 29.044 11.426 1.00 58.78 116 ARG A CA 1
ATOM 883 C C . ARG A 1 116 ? -18.922 30.430 11.016 1.00 58.78 116 ARG A C 1
ATOM 885 O O . ARG A 1 116 ? -18.659 31.253 11.887 1.00 58.78 116 ARG A O 1
ATOM 892 N N . ARG A 1 117 ? -18.718 30.647 9.715 1.00 59.50 117 ARG A N 1
ATOM 893 C CA . ARG A 1 117 ? -18.546 31.995 9.172 1.00 59.50 117 ARG A CA 1
ATOM 894 C C . ARG A 1 117 ? -19.791 32.775 9.601 1.00 59.50 117 ARG A C 1
ATOM 896 O O . ARG A 1 117 ? -20.877 32.468 9.110 1.00 59.50 117 ARG A O 1
ATOM 903 N N . MET A 1 118 ? -19.638 33.636 10.606 1.00 57.09 118 MET A N 1
ATOM 904 C CA . MET A 1 118 ? -20.538 34.763 10.842 1.00 57.09 118 MET A CA 1
ATOM 905 C C . MET A 1 118 ? -20.148 35.884 9.890 1.00 57.09 118 MET A C 1
ATOM 907 O O . MET A 1 118 ? -18.936 35.982 9.584 1.00 57.09 118 MET A O 1
#

Organism: Triticum turgidum subsp. durum (NCBI:txid4567)

InterPro domains:
  IPR035810 Phosphatidylethanolamine-binding protein, eukaryotic [PTHR11362] (10-71)
  IPR036610 PEBP-like superfamily [G3DSA:3.90.280.10] (6-71)
  IPR036610 PEBP-like superfamily [G3DSA:3.90.280.10] (72-113)
  IPR036610 PEBP-like superfamily [SSF49777] (12-114)

Sequence (118 aa):
MVGSGMQRGDPLVVGRVIGDVVDPFVRRVALRVGYASRDVANGCELRPSAIADPPRVEVGGPDMRTFYTLLGRQTVYAPGWRQNFSTRDFAELYNLGLPVAAVYFNCQRETGTGGRRM

Secondary structure (DSSP, 8-state):
-------TT-HHHHTTHHHHTB------S-EEEEETTEE--TTEEE-GGGGSSPPEEEE--S-TT------SS--PPPPS-STT--HHHHHHHTT--S-S----EEE-----------